Protein AF-A0A235H8X5-F1 (afdb_monomer)

Structure (mmCIF, N/CA/C/O backbone):
data_AF-A0A235H8X5-F1
#
_entry.id   AF-A0A235H8X5-F1
#
loop_
_atom_site.group_PDB
_atom_site.id
_atom_site.type_symbol
_atom_site.label_atom_id
_atom_site.label_alt_id
_atom_site.label_comp_id
_atom_site.label_asym_id
_atom_site.label_entity_id
_atom_site.label_seq_id
_atom_site.pdbx_PDB_ins_code
_atom_site.Cartn_x
_atom_site.Cartn_y
_atom_site.Cartn_z
_atom_site.occupancy
_atom_site.B_iso_or_equiv
_atom_site.auth_seq_id
_atom_site.auth_comp_id
_atom_site.auth_asym_id
_atom_site.auth_atom_id
_atom_site.pdbx_PDB_model_num
ATOM 1 N N . MET A 1 1 ? -19.555 -5.568 -5.909 1.00 49.28 1 MET A N 1
ATOM 2 C CA . MET A 1 1 ? -19.052 -6.383 -4.784 1.00 49.28 1 MET A CA 1
ATOM 3 C C . MET A 1 1 ? -17.546 -6.581 -4.959 1.00 49.28 1 MET A C 1
ATOM 5 O O . MET A 1 1 ? -17.129 -7.603 -5.477 1.00 49.28 1 MET A O 1
ATOM 9 N N . ILE A 1 2 ? -16.734 -5.581 -4.585 1.00 50.97 2 ILE A N 1
ATOM 10 C CA . ILE A 1 2 ? -15.253 -5.637 -4.662 1.00 50.97 2 ILE A CA 1
ATOM 11 C C . ILE A 1 2 ? -14.691 -6.747 -3.749 1.00 50.97 2 ILE A C 1
ATOM 13 O O . ILE A 1 2 ? -13.658 -7.334 -4.041 1.00 50.97 2 ILE A O 1
ATOM 17 N N . LEU A 1 3 ? -15.431 -7.095 -2.690 1.00 52.38 3 LEU A N 1
ATOM 18 C CA . LEU A 1 3 ? -15.059 -8.104 -1.694 1.00 52.38 3 LEU A CA 1
ATOM 19 C C . LEU A 1 3 ? -15.077 -9.550 -2.214 1.00 52.38 3 LEU A C 1
ATOM 21 O O . LEU A 1 3 ? -14.464 -10.411 -1.601 1.00 52.38 3 LEU A O 1
ATOM 25 N N . ALA A 1 4 ? -15.764 -9.843 -3.323 1.00 52.06 4 ALA A N 1
ATOM 26 C CA . ALA A 1 4 ? -15.915 -11.229 -3.761 1.00 52.06 4 ALA A CA 1
ATOM 27 C C . ALA A 1 4 ? -14.756 -11.742 -4.616 1.00 52.06 4 ALA A C 1
ATOM 29 O O . ALA A 1 4 ? -14.588 -12.954 -4.710 1.00 52.06 4 ALA A O 1
ATOM 30 N N . ARG A 1 5 ? -14.002 -10.852 -5.282 1.00 57.94 5 ARG A N 1
ATOM 31 C CA . ARG A 1 5 ? -12.990 -11.249 -6.277 1.00 57.94 5 ARG A CA 1
ATOM 32 C C . ARG A 1 5 ? -11.821 -10.256 -6.376 1.00 57.94 5 ARG A C 1
ATOM 34 O O . ARG A 1 5 ? -11.680 -9.576 -7.390 1.00 57.94 5 ARG A O 1
ATOM 41 N N . PRO A 1 6 ? -10.964 -10.159 -5.346 1.00 55.34 6 PRO A N 1
ATOM 42 C CA . PRO A 1 6 ? -9.791 -9.281 -5.382 1.00 55.34 6 PRO A CA 1
ATOM 43 C C . PRO A 1 6 ? -8.828 -9.620 -6.531 1.00 55.34 6 PRO A C 1
ATOM 45 O O . PRO A 1 6 ? -8.210 -8.728 -7.099 1.00 55.34 6 PRO A O 1
ATOM 48 N N . THR A 1 7 ? -8.742 -10.900 -6.905 1.00 57.53 7 THR A N 1
ATOM 49 C CA . THR A 1 7 ? -7.870 -11.418 -7.970 1.00 57.53 7 THR A CA 1
ATOM 50 C C . THR A 1 7 ? -8.323 -11.060 -9.389 1.00 57.53 7 THR A C 1
ATOM 52 O O . THR A 1 7 ? -7.550 -11.236 -10.323 1.00 57.53 7 THR A O 1
ATOM 55 N N . GLU A 1 8 ? -9.553 -10.566 -9.573 1.00 67.00 8 GLU A N 1
ATOM 56 C CA . GLU A 1 8 ? -10.084 -10.158 -10.886 1.00 67.00 8 GLU A CA 1
ATOM 57 C C . GLU A 1 8 ? -9.913 -8.657 -11.162 1.00 67.00 8 GLU A C 1
ATOM 59 O O . GLU A 1 8 ? -10.281 -8.171 -12.233 1.00 67.00 8 GLU A O 1
ATOM 64 N 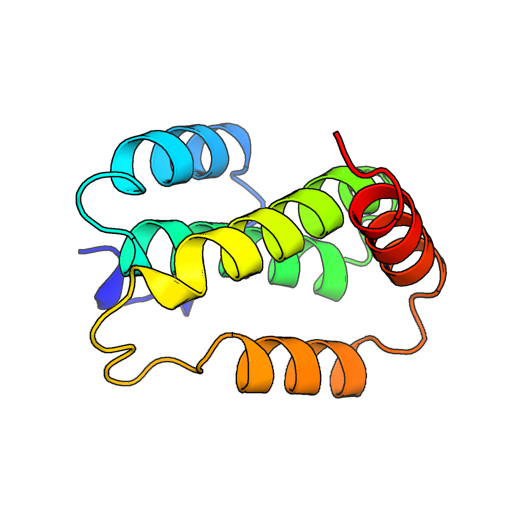N . ILE A 1 9 ? -9.373 -7.900 -10.204 1.00 75.88 9 ILE A N 1
ATOM 65 C CA . ILE A 1 9 ? -9.178 -6.460 -10.349 1.00 75.88 9 ILE A CA 1
ATOM 66 C C . ILE A 1 9 ? -7.826 -6.208 -11.014 1.00 75.88 9 ILE A C 1
ATOM 68 O O . ILE A 1 9 ? -6.778 -6.517 -10.451 1.00 75.88 9 ILE A O 1
ATOM 72 N N . ASP A 1 10 ? -7.845 -5.589 -12.195 1.00 81.38 10 ASP A N 1
ATOM 73 C CA . ASP A 1 10 ? -6.624 -5.121 -12.851 1.00 81.38 10 ASP A CA 1
ATOM 74 C C . ASP A 1 10 ? -6.014 -3.947 -12.068 1.00 81.38 10 ASP A C 1
ATOM 76 O O . ASP A 1 10 ? -6.435 -2.796 -12.208 1.00 81.38 10 ASP A O 1
ATOM 80 N N . GLY A 1 11 ? -4.988 -4.225 -11.259 1.00 78.31 11 GLY A N 1
ATOM 81 C CA . GLY A 1 11 ? -4.252 -3.212 -10.497 1.00 78.31 11 GLY A CA 1
ATOM 82 C C . GLY A 1 11 ? -3.542 -2.164 -11.353 1.00 78.31 11 GLY A C 1
ATOM 83 O O . GLY A 1 11 ? -3.166 -1.105 -10.845 1.00 78.31 11 GLY A O 1
ATOM 84 N N . ASN A 1 12 ? -3.423 -2.393 -12.663 1.00 85.75 12 ASN A N 1
ATOM 85 C CA . ASN A 1 12 ? -2.902 -1.414 -13.601 1.00 85.75 12 ASN A CA 1
ATOM 86 C C . ASN A 1 12 ? -3.918 -0.307 -13.938 1.00 85.75 12 ASN A C 1
ATOM 88 O O . ASN A 1 12 ? -3.504 0.761 -14.401 1.00 85.75 12 ASN A O 1
ATOM 92 N N . ALA A 1 13 ? -5.214 -0.514 -13.668 1.00 87.94 13 ALA A N 1
ATOM 93 C CA . ALA A 1 13 ? -6.307 0.429 -13.922 1.00 87.94 13 ALA A CA 1
ATOM 94 C C . ALA A 1 13 ? -6.359 1.590 -12.901 1.00 87.94 13 ALA A C 1
ATOM 96 O O . ALA A 1 13 ? -7.425 1.985 -12.425 1.00 87.94 13 ALA A O 1
ATOM 97 N N . TYR A 1 14 ? -5.206 2.171 -12.559 1.00 84.12 14 TYR A N 1
ATOM 98 C CA . TYR A 1 14 ? -5.067 3.145 -11.469 1.00 84.12 14 TYR A CA 1
ATOM 99 C C . TYR A 1 14 ? -5.954 4.391 -11.624 1.00 84.12 14 TYR A C 1
ATOM 101 O O . TYR A 1 14 ? -6.423 4.933 -10.628 1.00 84.12 14 TYR A O 1
ATOM 109 N N . TYR A 1 15 ? -6.231 4.821 -12.862 1.00 86.50 15 TYR A N 1
ATOM 110 C CA . TYR A 1 15 ? -7.132 5.943 -13.150 1.00 86.50 15 TYR A CA 1
ATOM 111 C C . TYR A 1 15 ? -8.565 5.710 -12.659 1.00 86.50 15 TYR A C 1
ATOM 113 O O . TYR A 1 15 ? -9.280 6.671 -12.398 1.00 86.50 15 TYR A O 1
ATOM 121 N N . LEU A 1 16 ? -8.980 4.448 -12.535 1.00 90.62 16 LEU A N 1
ATOM 122 C CA . LEU A 1 16 ? -10.272 4.061 -11.982 1.00 90.62 16 LEU A CA 1
ATOM 123 C C . LEU A 1 16 ? -10.161 3.750 -10.486 1.00 90.62 16 LEU A C 1
ATOM 125 O O . LEU A 1 16 ? -11.005 4.169 -9.694 1.00 90.62 16 LEU A O 1
ATOM 129 N N . LEU A 1 17 ? -9.114 3.018 -10.102 1.00 91.31 17 LEU A N 1
ATOM 130 C CA . LEU A 1 17 ? -8.967 2.481 -8.752 1.00 91.31 17 LEU A CA 1
ATOM 131 C C . LEU A 1 17 ? -8.633 3.551 -7.704 1.00 91.31 17 LEU A C 1
ATOM 133 O O . LEU A 1 17 ? -9.186 3.490 -6.608 1.00 91.31 17 LEU A O 1
ATOM 137 N N . ASP A 1 18 ? -7.794 4.544 -8.018 1.00 91.94 18 ASP A N 1
ATOM 138 C CA . ASP A 1 18 ? -7.442 5.615 -7.069 1.00 91.94 18 ASP A CA 1
ATOM 139 C C . ASP A 1 18 ? -8.660 6.499 -6.717 1.00 91.94 18 ASP A C 1
ATOM 141 O O . ASP A 1 18 ? -8.971 6.638 -5.528 1.00 91.94 18 ASP A O 1
ATOM 145 N N . PRO A 1 19 ? -9.450 7.012 -7.687 1.00 94.19 19 PRO A N 1
ATOM 146 C CA . PRO A 1 19 ? -10.691 7.721 -7.368 1.00 94.19 19 PRO A CA 1
ATOM 147 C C . PRO A 1 19 ? -11.709 6.858 -6.615 1.00 94.19 19 PRO A C 1
ATOM 149 O O . PRO A 1 19 ? -12.336 7.338 -5.669 1.00 94.19 19 PRO A O 1
ATOM 152 N N . ALA A 1 20 ? -11.857 5.582 -6.991 1.00 94.75 20 ALA A N 1
ATOM 153 C CA . ALA A 1 20 ? -12.777 4.669 -6.319 1.00 94.75 20 ALA A CA 1
ATOM 154 C C . ALA A 1 20 ? -12.374 4.423 -4.856 1.00 94.75 20 ALA A C 1
ATOM 156 O O . ALA A 1 20 ? -13.225 4.481 -3.969 1.00 94.75 20 ALA A O 1
ATOM 157 N N . ALA A 1 21 ? -11.083 4.210 -4.579 1.00 95.94 21 ALA A N 1
ATOM 158 C CA . ALA A 1 21 ? -10.582 4.029 -3.220 1.00 95.94 21 ALA A CA 1
ATOM 159 C C . ALA A 1 21 ? -10.839 5.267 -2.349 1.00 95.94 21 ALA A C 1
ATOM 161 O O . ALA A 1 21 ? -11.264 5.131 -1.203 1.00 95.94 21 ALA A O 1
ATOM 162 N N . ARG A 1 22 ? -10.641 6.477 -2.886 1.00 95.12 22 ARG A N 1
ATOM 163 C CA . ARG A 1 22 ? -10.957 7.727 -2.171 1.00 95.12 22 ARG A CA 1
ATOM 164 C C . ARG A 1 22 ? -12.447 7.879 -1.888 1.00 95.12 22 ARG A C 1
ATOM 166 O O . ARG A 1 22 ? -12.814 8.251 -0.780 1.00 95.12 22 ARG A O 1
ATOM 173 N N . TRP A 1 23 ? -13.301 7.568 -2.862 1.00 96.19 23 TRP A N 1
ATOM 174 C CA . TRP A 1 23 ? -14.753 7.654 -2.691 1.00 96.19 23 TRP A CA 1
ATOM 175 C C . TRP A 1 23 ? -15.279 6.655 -1.649 1.00 96.19 23 TRP A C 1
ATOM 177 O O . TRP A 1 23 ? -16.189 6.971 -0.885 1.00 96.19 23 TRP A O 1
ATOM 187 N N . LEU A 1 24 ? -14.689 5.458 -1.592 1.00 95.31 24 LEU A N 1
ATOM 188 C CA . LEU A 1 24 ? -15.095 4.406 -0.663 1.00 95.31 24 LEU A CA 1
ATOM 189 C C . LEU A 1 24 ? -14.613 4.638 0.771 1.00 95.31 24 LEU A C 1
ATOM 191 O O . LEU A 1 24 ? -15.309 4.220 1.689 1.00 95.31 24 LEU A O 1
ATOM 195 N N . GLU A 1 25 ? -13.462 5.279 0.985 1.00 95.12 25 GLU A N 1
ATOM 196 C CA . GLU A 1 25 ? -12.768 5.306 2.283 1.00 95.12 25 GLU A CA 1
ATOM 197 C C . GLU A 1 25 ? -13.654 5.722 3.464 1.00 95.12 25 GLU A C 1
ATOM 199 O O . GLU A 1 25 ? -13.643 5.056 4.496 1.00 95.12 25 GLU A O 1
ATOM 204 N N . GLY A 1 26 ? -14.473 6.765 3.296 1.00 93.12 26 GLY A N 1
ATOM 205 C CA . GLY A 1 26 ? -15.300 7.297 4.383 1.00 93.12 26 GLY A CA 1
ATOM 206 C C . GLY A 1 26 ? -16.456 6.390 4.823 1.00 93.12 26 GLY A C 1
ATOM 207 O O . GLY A 1 26 ? -16.940 6.531 5.942 1.00 93.12 26 GLY A O 1
ATOM 208 N N . ARG A 1 27 ? -16.920 5.469 3.966 1.00 95.25 27 ARG A N 1
ATOM 209 C CA . ARG A 1 27 ? -18.081 4.596 4.255 1.00 95.25 27 ARG A CA 1
ATOM 210 C C . ARG A 1 27 ? -17.747 3.107 4.243 1.00 95.25 27 ARG A C 1
ATOM 212 O O . ARG A 1 27 ? -18.420 2.319 4.897 1.00 95.25 27 ARG A O 1
ATOM 219 N N . TYR A 1 28 ? -16.719 2.730 3.496 1.00 95.94 28 TYR A N 1
ATOM 220 C CA . TYR A 1 28 ? -16.276 1.362 3.266 1.00 95.94 28 TYR A 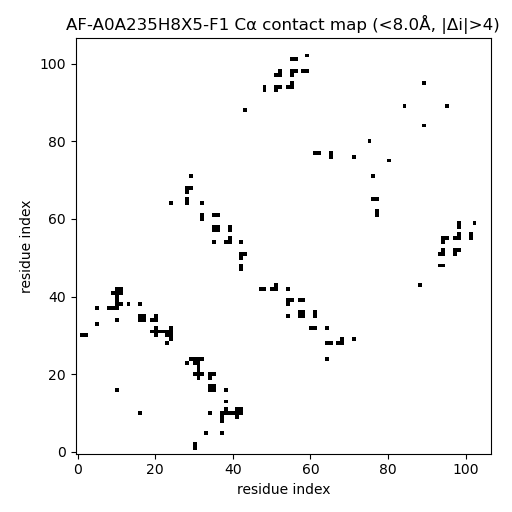CA 1
ATOM 221 C C . TYR A 1 28 ? -14.736 1.295 3.346 1.00 95.94 28 TYR A C 1
ATOM 223 O O . TYR A 1 28 ? -14.074 1.026 2.336 1.00 95.94 28 TYR A O 1
ATOM 231 N N . PRO A 1 29 ? -14.143 1.534 4.533 1.00 96.38 29 PRO A N 1
ATOM 232 C CA . PRO A 1 29 ? -12.690 1.653 4.700 1.00 96.38 29 PRO A CA 1
ATOM 233 C C . PRO A 1 29 ? -11.925 0.375 4.315 1.00 96.38 29 PRO A C 1
ATOM 235 O O . PRO A 1 29 ? -10.844 0.450 3.720 1.00 96.38 29 PRO A O 1
ATOM 238 N N . LEU A 1 30 ? -12.515 -0.805 4.551 1.00 96.12 30 LEU A N 1
ATOM 239 C CA . LEU A 1 30 ? -11.944 -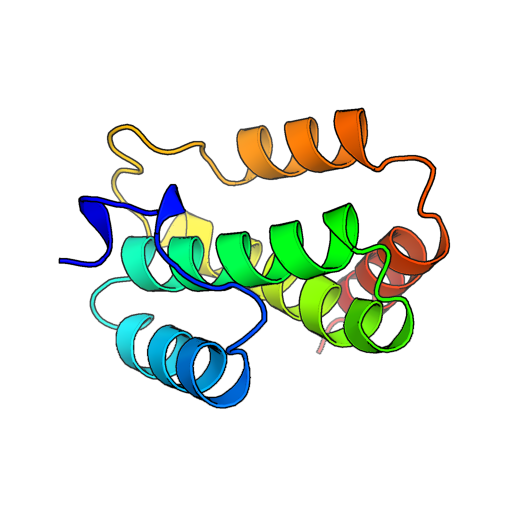2.081 4.110 1.00 96.12 30 LEU A CA 1
ATOM 240 C C . LEU A 1 30 ? -11.899 -2.182 2.577 1.00 96.12 30 LEU A C 1
ATOM 242 O O . LEU A 1 30 ? -10.867 -2.528 2.011 1.00 96.12 30 LEU A O 1
ATOM 246 N N . ALA A 1 31 ? -12.980 -1.812 1.883 1.00 95.06 31 ALA A N 1
ATOM 247 C CA . ALA A 1 31 ? -13.018 -1.857 0.421 1.00 95.06 31 ALA A CA 1
ATOM 248 C C . ALA A 1 31 ? -11.993 -0.895 -0.206 1.00 95.06 31 ALA A C 1
ATOM 250 O O . ALA A 1 31 ? -11.285 -1.273 -1.137 1.00 95.06 31 ALA A O 1
ATOM 251 N N . ALA A 1 32 ? -11.865 0.318 0.339 1.00 96.50 32 ALA A N 1
ATOM 252 C CA . ALA A 1 32 ? -10.849 1.280 -0.085 1.00 96.50 32 ALA A CA 1
ATOM 253 C C . ALA A 1 32 ? -9.421 0.742 0.104 1.00 96.50 32 ALA A C 1
ATOM 255 O O . ALA A 1 32 ? -8.584 0.859 -0.793 1.00 96.50 32 ALA A O 1
ATOM 256 N N . THR A 1 33 ? -9.159 0.103 1.247 1.00 97.31 33 THR A N 1
ATOM 257 C CA . THR A 1 33 ? -7.882 -0.562 1.537 1.00 97.31 33 THR A CA 1
ATOM 258 C C . THR A 1 33 ? -7.569 -1.650 0.515 1.00 97.31 33 THR A C 1
ATOM 260 O O . THR A 1 33 ? -6.465 -1.680 -0.021 1.00 97.31 33 THR A O 1
ATOM 263 N N . LEU A 1 34 ? -8.533 -2.508 0.179 1.00 96.19 34 LEU A N 1
ATOM 264 C CA . LEU A 1 34 ? -8.313 -3.592 -0.782 1.00 96.19 34 LEU A CA 1
ATOM 265 C C . LEU A 1 34 ? -7.986 -3.072 -2.189 1.00 96.19 34 LEU A C 1
ATOM 267 O O . LEU A 1 34 ? -7.053 -3.576 -2.808 1.00 96.19 34 LEU A O 1
ATOM 271 N N . LEU A 1 35 ? -8.659 -2.018 -2.666 1.00 96.25 35 LEU A N 1
ATOM 272 C CA . LEU A 1 35 ? -8.324 -1.405 -3.961 1.00 96.25 35 LEU A CA 1
ATOM 273 C C . LEU A 1 35 ? -6.893 -0.851 -3.989 1.00 96.25 35 LEU A C 1
ATOM 275 O O . LEU A 1 35 ? -6.168 -1.033 -4.968 1.00 96.25 35 LEU A O 1
ATOM 279 N N . ARG A 1 36 ? -6.463 -0.204 -2.900 1.00 97.50 36 ARG A N 1
ATOM 280 C CA . ARG A 1 36 ? -5.086 0.287 -2.758 1.00 97.50 36 ARG A CA 1
ATOM 281 C C . ARG A 1 36 ? -4.074 -0.853 -2.756 1.00 97.50 36 ARG A C 1
ATOM 283 O O . ARG A 1 36 ? -3.052 -0.745 -3.428 1.00 97.50 36 ARG A O 1
ATOM 290 N N . ARG A 1 37 ? -4.361 -1.950 -2.049 1.00 97.56 37 ARG A N 1
ATOM 291 C CA . ARG A 1 37 ? -3.490 -3.136 -2.000 1.00 97.56 37 ARG A CA 1
ATOM 292 C C . ARG A 1 37 ? -3.303 -3.772 -3.373 1.00 97.56 37 ARG A C 1
ATOM 294 O O . ARG A 1 37 ? -2.163 -4.025 -3.739 1.00 97.56 37 ARG A O 1
ATOM 301 N N . VAL A 1 38 ? -4.370 -3.888 -4.163 1.00 95.94 38 VAL A N 1
ATOM 302 C CA . VAL A 1 38 ? -4.289 -4.382 -5.548 1.00 95.94 38 VAL A CA 1
ATOM 303 C C . VAL A 1 38 ? -3.354 -3.510 -6.406 1.00 95.94 38 VAL A C 1
ATOM 305 O O . VAL A 1 38 ? -2.508 -4.032 -7.128 1.00 95.94 38 VAL A O 1
ATOM 308 N N . MET A 1 39 ? -3.433 -2.176 -6.296 1.00 96.75 39 MET A N 1
ATOM 309 C CA . MET A 1 39 ? -2.515 -1.270 -7.015 1.00 96.75 39 MET A CA 1
ATOM 310 C C . MET A 1 39 ? -1.057 -1.373 -6.530 1.00 96.75 39 MET A C 1
ATOM 312 O O . MET A 1 39 ? -0.121 -1.206 -7.320 1.00 96.75 39 MET A O 1
ATOM 316 N N . ILE A 1 40 ? -0.846 -1.613 -5.230 1.00 97.88 40 ILE A N 1
ATOM 317 C CA . ILE A 1 40 ? 0.488 -1.817 -4.647 1.00 97.88 40 ILE A CA 1
ATOM 318 C C . ILE A 1 40 ? 1.101 -3.112 -5.183 1.00 97.88 40 ILE A C 1
ATOM 320 O O . ILE A 1 40 ? 2.244 -3.087 -5.639 1.00 97.88 40 ILE A O 1
ATOM 324 N N . GLU A 1 41 ? 0.349 -4.211 -5.161 1.00 96.69 41 GLU A N 1
ATOM 325 C CA . GLU A 1 41 ? 0.796 -5.524 -5.636 1.00 96.69 41 GLU A CA 1
ATOM 326 C C . GLU A 1 41 ? 1.143 -5.480 -7.129 1.00 96.69 41 GLU A C 1
ATOM 328 O O . GLU A 1 41 ? 2.285 -5.764 -7.478 1.00 96.69 41 GLU A O 1
ATOM 333 N N . ASP A 1 42 ? 0.262 -4.953 -7.992 1.00 95.38 42 ASP A N 1
ATOM 334 C CA . ASP A 1 42 ? 0.553 -4.772 -9.429 1.00 95.38 42 ASP A CA 1
ATOM 335 C C . ASP A 1 42 ? 1.837 -3.955 -9.677 1.00 95.38 42 ASP A C 1
ATOM 337 O O . ASP A 1 42 ? 2.652 -4.262 -10.557 1.00 95.38 42 ASP A O 1
ATOM 341 N N . THR A 1 43 ? 2.049 -2.906 -8.880 1.00 96.81 43 THR A N 1
ATOM 342 C CA . THR A 1 43 ? 3.245 -2.067 -8.990 1.00 96.81 43 THR A CA 1
ATOM 343 C C . THR A 1 43 ? 4.515 -2.829 -8.608 1.00 96.81 43 THR A C 1
ATOM 345 O O . THR A 1 43 ? 5.550 -2.678 -9.272 1.00 96.81 43 THR A O 1
ATOM 348 N N . LEU A 1 44 ? 4.471 -3.616 -7.532 1.00 97.38 44 LEU A N 1
ATOM 349 C CA . LEU A 1 44 ? 5.633 -4.335 -7.020 1.00 97.38 44 LEU A CA 1
ATOM 350 C C . LEU A 1 44 ? 5.928 -5.588 -7.849 1.00 97.38 44 LEU A C 1
ATOM 352 O O . LEU A 1 44 ? 7.084 -5.763 -8.250 1.00 97.38 44 LEU A O 1
ATOM 356 N N . ASP A 1 45 ? 4.924 -6.388 -8.189 1.00 96.62 45 ASP A N 1
ATOM 357 C CA . ASP A 1 45 ? 5.067 -7.577 -9.033 1.00 96.62 45 ASP A CA 1
ATOM 358 C C . ASP A 1 45 ? 5.594 -7.208 -10.420 1.00 96.62 45 ASP A C 1
ATOM 360 O O . ASP A 1 45 ? 6.588 -7.770 -10.881 1.00 96.62 45 ASP A O 1
AT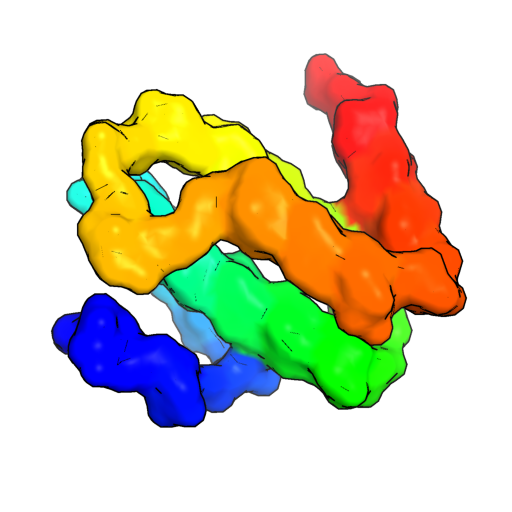OM 364 N N . GLY A 1 46 ? 5.036 -6.159 -11.033 1.00 94.75 46 GLY A N 1
ATOM 365 C CA . GLY A 1 46 ? 5.488 -5.647 -12.327 1.00 94.75 46 GLY A CA 1
ATOM 366 C C . GLY A 1 46 ? 6.788 -4.834 -12.286 1.00 94.75 46 GLY A C 1
ATOM 367 O O . GLY A 1 46 ? 7.201 -4.307 -13.316 1.00 94.75 46 GLY A O 1
ATOM 368 N N . ALA A 1 47 ? 7.412 -4.665 -11.112 1.00 94.56 47 ALA A N 1
ATOM 369 C CA . ALA A 1 47 ? 8.605 -3.834 -10.911 1.00 94.56 47 ALA A CA 1
ATOM 370 C C . ALA A 1 47 ? 8.499 -2.421 -11.534 1.00 94.56 47 ALA A C 1
ATOM 372 O O . ALA A 1 47 ? 9.485 -1.870 -12.032 1.00 94.56 47 ALA A O 1
ATOM 373 N N . LYS A 1 48 ? 7.303 -1.817 -11.485 1.00 95.19 48 LYS A N 1
ATOM 374 C CA . LYS A 1 48 ? 6.967 -0.541 -12.137 1.00 95.19 48 LYS A CA 1
ATOM 375 C C . LYS A 1 48 ? 7.547 0.634 -11.342 1.00 95.19 48 LYS A C 1
ATOM 377 O O . LYS A 1 48 ? 6.832 1.340 -10.634 1.00 95.19 48 LYS A O 1
ATOM 382 N N . SER A 1 49 ? 8.859 0.843 -11.440 1.00 95.44 49 SER A N 1
ATOM 383 C CA . SER A 1 49 ? 9.610 1.809 -10.621 1.00 95.44 49 SER A CA 1
ATOM 384 C C . SER A 1 49 ? 9.069 3.244 -10.684 1.00 95.44 49 SER A C 1
ATOM 386 O O . SER A 1 49 ? 9.050 3.932 -9.663 1.00 95.44 49 SER A O 1
ATOM 388 N N . SER A 1 50 ? 8.540 3.677 -11.835 1.00 95.50 50 SER A N 1
ATOM 389 C CA . SER A 1 50 ? 7.878 4.982 -12.002 1.00 95.50 50 SER A CA 1
ATOM 390 C C . SER A 1 50 ? 6.642 5.163 -11.108 1.00 95.50 50 SER A C 1
ATOM 392 O O . SER A 1 50 ? 6.282 6.292 -10.779 1.00 95.50 50 SER A O 1
ATOM 394 N N . ARG A 1 51 ? 6.017 4.069 -10.653 1.00 95.69 51 ARG A N 1
ATOM 395 C CA . ARG A 1 51 ? 4.838 4.071 -9.773 1.00 95.69 51 ARG A CA 1
ATOM 396 C C . ARG A 1 51 ? 5.161 3.892 -8.292 1.00 95.69 51 ARG A C 1
ATOM 398 O O . ARG A 1 51 ? 4.265 4.049 -7.466 1.00 95.69 51 ARG A O 1
ATOM 405 N N . TYR A 1 52 ? 6.417 3.644 -7.913 1.00 97.25 52 TYR A N 1
ATOM 406 C CA . TYR A 1 52 ? 6.781 3.380 -6.512 1.00 97.25 52 TYR A CA 1
ATOM 407 C C . TYR A 1 52 ? 6.378 4.503 -5.554 1.00 97.25 52 TYR A C 1
ATOM 409 O O . TYR A 1 52 ? 5.931 4.214 -4.450 1.00 97.25 52 TYR A O 1
ATOM 417 N N . LYS A 1 53 ? 6.454 5.775 -5.973 1.00 96.56 53 LYS A N 1
ATOM 418 C CA . LYS A 1 53 ? 5.983 6.904 -5.150 1.00 96.56 53 LYS A CA 1
ATOM 419 C C . LYS A 1 53 ? 4.479 6.821 -4.855 1.00 96.56 53 LYS A C 1
ATOM 421 O O . LYS A 1 53 ? 4.057 7.146 -3.751 1.00 96.56 53 LYS A O 1
ATOM 426 N N . HIS A 1 54 ? 3.674 6.392 -5.827 1.00 95.81 54 HIS A N 1
ATOM 427 C CA . HIS A 1 54 ? 2.228 6.239 -5.656 1.00 95.81 54 HIS A CA 1
ATOM 428 C C . HIS A 1 54 ? 1.896 5.027 -4.786 1.00 95.81 54 HIS A C 1
ATOM 430 O O . HIS A 1 54 ? 1.162 5.175 -3.816 1.00 95.81 54 HIS A O 1
ATOM 436 N N . ALA A 1 55 ? 2.512 3.873 -5.053 1.00 97.69 55 ALA A N 1
ATOM 437 C CA . ALA A 1 55 ? 2.331 2.680 -4.228 1.00 97.69 55 ALA A CA 1
ATOM 438 C C . ALA A 1 55 ? 2.762 2.912 -2.767 1.00 97.69 55 ALA A C 1
ATOM 440 O O . ALA A 1 55 ? 2.073 2.490 -1.84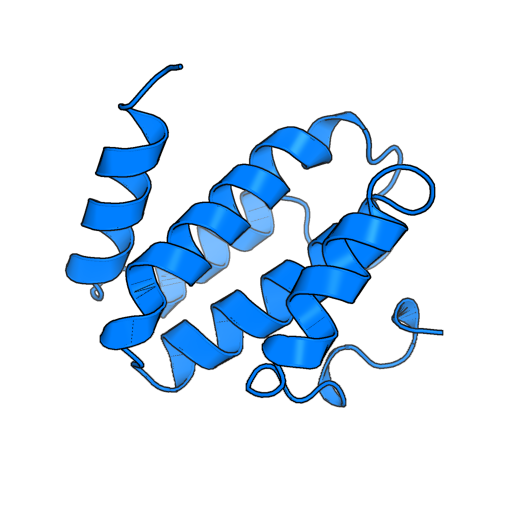4 1.00 97.69 55 ALA A O 1
ATOM 441 N N . ALA A 1 56 ? 3.862 3.638 -2.540 1.00 98.19 56 ALA A N 1
ATOM 442 C CA . ALA A 1 56 ? 4.307 4.006 -1.198 1.00 98.19 56 ALA A CA 1
ATOM 443 C C . ALA A 1 56 ? 3.275 4.881 -0.466 1.00 98.19 56 ALA A C 1
ATOM 445 O O . ALA A 1 56 ? 2.985 4.637 0.703 1.00 98.19 56 ALA A O 1
ATOM 446 N N . ARG A 1 57 ? 2.673 5.859 -1.161 1.00 97.31 57 ARG A N 1
ATOM 447 C CA . ARG A 1 57 ? 1.573 6.667 -0.612 1.00 97.31 57 ARG A CA 1
ATOM 448 C C . ARG A 1 57 ? 0.360 5.804 -0.272 1.00 97.31 57 ARG A C 1
ATOM 450 O O . ARG A 1 57 ? -0.166 5.927 0.825 1.00 97.31 57 ARG A O 1
ATOM 457 N N . HIS A 1 58 ? -0.040 4.901 -1.163 1.00 98.00 58 HIS A N 1
ATOM 458 C CA . HIS A 1 58 ? -1.157 3.993 -0.908 1.00 98.00 58 HIS A CA 1
ATOM 459 C C . HIS A 1 58 ? -0.921 3.095 0.307 1.00 98.00 58 HIS A C 1
ATOM 461 O O . HIS A 1 58 ? -1.862 2.836 1.054 1.00 98.00 58 HIS A O 1
ATOM 467 N N . LEU A 1 59 ? 0.318 2.649 0.546 1.00 98.38 59 LEU A N 1
ATOM 468 C CA . LEU A 1 59 ? 0.640 1.866 1.739 1.00 98.38 59 LEU A CA 1
ATOM 469 C C . LEU A 1 59 ? 0.459 2.695 3.023 1.00 98.38 59 LEU A C 1
ATOM 471 O O . LEU A 1 59 ? -0.079 2.181 4.001 1.00 98.38 59 LEU A O 1
ATOM 475 N N . LEU A 1 60 ? 0.824 3.981 3.004 1.00 97.88 60 LEU A N 1
ATOM 476 C CA . LEU A 1 60 ? 0.583 4.901 4.124 1.00 97.88 60 LEU A CA 1
ATOM 477 C C . LEU A 1 60 ? -0.898 5.237 4.314 1.00 97.88 60 LEU A C 1
ATOM 479 O O . LEU A 1 60 ? -1.366 5.286 5.445 1.00 97.88 60 LEU A O 1
ATOM 483 N N . GLU A 1 61 ? -1.654 5.413 3.232 1.00 97.19 61 GLU A N 1
ATOM 484 C CA . GLU A 1 61 ? -3.111 5.576 3.298 1.00 97.19 61 GLU A CA 1
ATOM 485 C C . GLU A 1 61 ? -3.765 4.332 3.922 1.00 97.19 61 GLU A C 1
ATOM 487 O O . GLU A 1 61 ? -4.626 4.453 4.787 1.00 97.19 61 GLU A O 1
ATOM 492 N N . CYS A 1 62 ? -3.308 3.126 3.561 1.00 97.94 62 CYS A N 1
ATOM 493 C CA . CYS A 1 62 ? -3.773 1.892 4.199 1.00 97.94 62 CYS A CA 1
ATOM 494 C C . CYS A 1 62 ? -3.440 1.852 5.696 1.00 97.94 62 CYS A C 1
ATOM 496 O O . CYS A 1 62 ? -4.249 1.352 6.472 1.00 97.94 62 CYS A O 1
ATOM 498 N N . LEU A 1 63 ? -2.267 2.347 6.106 1.00 97.38 63 LEU A N 1
ATOM 499 C CA . LEU A 1 63 ? -1.893 2.443 7.520 1.00 97.38 63 LEU A CA 1
ATOM 500 C C . LEU A 1 63 ? -2.810 3.419 8.269 1.00 97.38 63 LEU A C 1
ATOM 502 O O . LEU A 1 63 ? -3.298 3.093 9.345 1.00 97.38 63 LEU A O 1
ATOM 506 N N . ALA A 1 64 ? -3.075 4.591 7.689 1.00 96.44 64 ALA A N 1
ATOM 507 C CA . ALA A 1 64 ? -3.920 5.619 8.294 1.00 96.44 64 ALA A CA 1
ATOM 508 C C . ALA A 1 64 ? -5.390 5.184 8.427 1.00 96.44 64 ALA A C 1
ATOM 510 O O . ALA A 1 64 ? -6.056 5.556 9.391 1.00 96.44 64 ALA A O 1
ATOM 511 N N . VAL A 1 65 ? -5.889 4.386 7.479 1.00 96.44 65 VAL A N 1
ATOM 512 C CA . VAL A 1 65 ? -7.264 3.861 7.479 1.00 96.44 65 VAL A CA 1
ATOM 513 C C . VAL A 1 65 ? -7.416 2.628 8.372 1.00 96.44 65 VAL A C 1
ATOM 515 O O . VAL A 1 65 ? -8.507 2.381 8.872 1.00 96.44 65 VAL A O 1
ATOM 518 N N . ALA A 1 66 ? -6.351 1.860 8.622 1.00 96.81 66 ALA A N 1
ATOM 519 C CA . ALA A 1 66 ? -6.436 0.608 9.379 1.00 96.81 66 ALA A CA 1
ATOM 520 C C . AL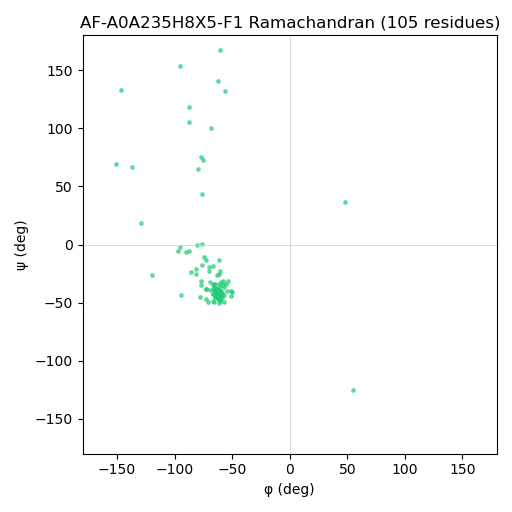A A 1 66 ? -7.178 0.713 10.733 1.00 96.81 66 ALA A C 1
ATOM 522 O O . ALA A 1 66 ? -7.992 -0.170 10.999 1.00 96.81 66 ALA A O 1
ATOM 523 N N . PRO A 1 67 ? -7.004 1.769 11.559 1.00 96.25 67 PRO A N 1
ATOM 524 C CA . PRO A 1 67 ? -7.729 1.907 12.826 1.00 96.25 67 PRO A CA 1
ATOM 525 C C . PRO A 1 67 ? -9.245 2.108 12.688 1.00 96.25 67 PRO A C 1
ATOM 527 O O . PRO A 1 67 ? -9.968 1.922 13.662 1.00 96.25 67 PRO A O 1
ATOM 530 N N . THR A 1 68 ? -9.742 2.516 11.514 1.00 96.19 68 THR A N 1
ATOM 531 C CA . THR A 1 68 ? -11.184 2.705 11.264 1.00 96.19 68 THR A CA 1
ATOM 532 C C . THR A 1 68 ? -11.860 1.434 10.747 1.00 96.19 68 THR A C 1
ATOM 534 O O . THR A 1 68 ? -13.085 1.384 10.624 1.00 96.19 68 THR A O 1
ATOM 537 N N . ILE A 1 69 ? -11.078 0.389 10.459 1.00 96.00 69 ILE A N 1
ATOM 538 C CA . ILE A 1 69 ? -11.571 -0.920 10.038 1.00 96.00 69 ILE A CA 1
ATOM 539 C C . ILE A 1 69 ? -11.845 -1.749 11.294 1.00 96.00 69 ILE A C 1
ATOM 541 O O . ILE A 1 69 ? -10.920 -2.221 11.947 1.00 96.00 69 ILE A O 1
ATOM 545 N N . GLY A 1 70 ? -13.127 -1.917 11.631 1.00 91.50 70 GLY A N 1
ATOM 546 C CA . GLY A 1 70 ? -13.541 -2.695 12.805 1.00 91.50 70 GLY A CA 1
ATOM 547 C C . GLY A 1 70 ? -13.286 -4.200 12.673 1.00 91.50 70 GLY A C 1
ATOM 548 O O . GLY A 1 70 ? -12.989 -4.851 13.668 1.00 91.50 70 GLY A O 1
ATOM 549 N N . ASP A 1 71 ? -13.373 -4.734 11.453 1.00 91.94 71 ASP A N 1
ATOM 550 C CA . ASP A 1 71 ? -13.072 -6.129 11.135 1.00 91.94 71 ASP A CA 1
ATOM 551 C C . ASP A 1 71 ? -12.480 -6.223 9.720 1.00 91.94 71 ASP A C 1
ATOM 553 O O . ASP A 1 71 ? -12.991 -5.604 8.780 1.00 91.94 71 ASP A O 1
ATOM 557 N N . PHE A 1 72 ? -11.382 -6.965 9.582 1.00 91.50 72 PHE A N 1
ATOM 558 C CA . PHE A 1 72 ? -10.758 -7.269 8.293 1.00 91.50 72 PHE A CA 1
ATOM 559 C C . PHE A 1 72 ? -11.361 -8.524 7.636 1.00 91.50 72 PHE A C 1
ATOM 561 O O . PHE A 1 72 ? -11.041 -8.795 6.478 1.00 91.50 72 PHE A O 1
ATOM 568 N N . ASP A 1 73 ? -12.258 -9.241 8.320 1.00 90.88 73 ASP A N 1
ATOM 569 C CA . ASP A 1 73 ? -12.925 -10.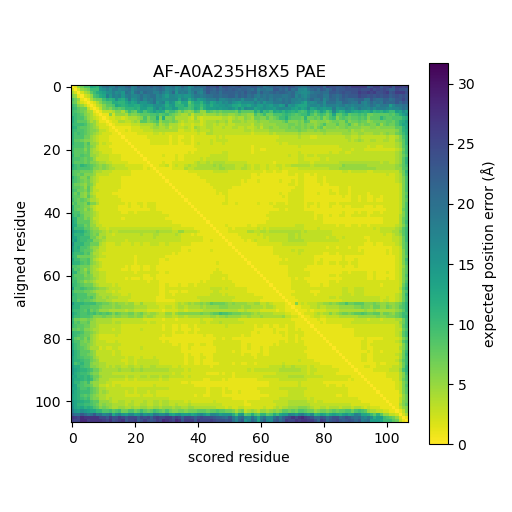456 7.847 1.00 90.88 73 ASP A CA 1
ATOM 570 C C . ASP A 1 73 ? -11.887 -11.508 7.399 1.00 90.88 73 ASP A C 1
ATOM 572 O O . ASP A 1 73 ? -10.964 -11.841 8.143 1.00 90.88 73 ASP A O 1
ATOM 576 N N . LEU A 1 74 ? -11.978 -12.009 6.166 1.00 91.44 74 LEU A N 1
ATOM 577 C CA . LEU A 1 74 ? -11.033 -12.974 5.594 1.00 91.44 74 LEU A CA 1
ATOM 578 C C . LEU A 1 74 ? -9.737 -12.335 5.062 1.00 91.44 74 LEU A C 1
ATOM 580 O O . LEU A 1 74 ? -8.877 -13.038 4.526 1.00 91.44 74 LEU A O 1
ATOM 584 N N . PHE A 1 75 ? -9.597 -11.010 5.148 1.00 94.38 75 PHE A N 1
ATOM 585 C CA . PHE A 1 75 ? -8.460 -10.286 4.592 1.00 94.38 75 PHE A CA 1
ATOM 586 C C . PHE A 1 75 ? -7.365 -10.044 5.632 1.00 94.38 75 PHE A C 1
ATOM 588 O O . PHE A 1 75 ? -7.598 -9.939 6.831 1.00 94.38 75 PHE A O 1
ATOM 595 N N . GLU A 1 76 ? -6.129 -9.908 5.158 1.00 95.25 76 GLU A N 1
ATOM 596 C CA . GLU A 1 76 ? -4.984 -9.638 6.028 1.00 95.25 76 GLU A CA 1
ATOM 597 C C . GLU A 1 76 ? -5.131 -8.286 6.748 1.00 95.25 76 GLU A C 1
ATOM 599 O O . GLU A 1 76 ? -5.492 -7.276 6.131 1.00 95.25 76 GLU A O 1
ATOM 604 N N . THR A 1 77 ? -4.736 -8.215 8.020 1.00 96.88 77 THR A N 1
ATOM 605 C CA . THR A 1 77 ? -4.544 -6.932 8.717 1.00 96.88 77 THR A CA 1
ATOM 606 C C . THR A 1 77 ? -3.467 -6.089 8.025 1.00 96.88 77 THR A C 1
ATOM 608 O O . THR A 1 77 ? -2.728 -6.571 7.160 1.00 96.88 77 THR A O 1
ATOM 611 N N . HIS A 1 78 ? -3.362 -4.802 8.370 1.00 97.25 78 HIS A N 1
ATOM 612 C CA . HIS A 1 78 ? -2.307 -3.950 7.811 1.00 97.25 78 HIS A CA 1
ATOM 613 C C . HIS A 1 78 ? -0.898 -4.502 8.088 1.00 97.25 78 HIS A C 1
ATOM 615 O O . HIS A 1 78 ? -0.070 -4.552 7.177 1.00 97.25 78 HIS A O 1
ATOM 621 N N . ASP A 1 79 ? -0.645 -4.966 9.311 1.00 96.81 79 ASP A N 1
ATOM 622 C CA . ASP A 1 79 ? 0.665 -5.490 9.703 1.00 96.81 79 ASP A CA 1
ATOM 623 C C . ASP A 1 79 ? 1.008 -6.784 8.961 1.00 96.81 79 ASP A C 1
ATOM 625 O O . ASP A 1 79 ? 2.122 -6.923 8.452 1.00 96.81 79 ASP A O 1
ATOM 629 N N . ALA A 1 80 ? 0.039 -7.697 8.823 1.00 97.94 80 ALA A N 1
ATOM 630 C CA . ALA A 1 80 ? 0.215 -8.936 8.069 1.00 97.94 80 ALA A CA 1
ATOM 631 C C . ALA A 1 80 ? 0.513 -8.659 6.585 1.00 97.94 80 ALA A C 1
ATOM 633 O O . ALA A 1 80 ? 1.470 -9.206 6.031 1.00 97.94 80 ALA A O 1
ATOM 634 N N . PHE A 1 81 ? -0.234 -7.739 5.967 1.00 98.19 81 PHE A N 1
ATOM 635 C CA . PHE A 1 81 ? -0.004 -7.316 4.585 1.00 98.19 81 PHE A CA 1
ATOM 636 C C . PHE A 1 81 ? 1.396 -6.709 4.396 1.00 98.19 81 PHE A C 1
ATOM 638 O O . PHE A 1 81 ? 2.137 -7.095 3.490 1.00 98.19 81 PHE A O 1
ATOM 645 N N . THR A 1 82 ? 1.809 -5.795 5.279 1.00 98.00 82 THR A N 1
ATOM 646 C CA . THR A 1 82 ? 3.132 -5.153 5.206 1.00 98.00 82 THR A CA 1
ATOM 647 C C . THR A 1 82 ? 4.269 -6.153 5.433 1.00 98.00 82 THR A C 1
ATOM 649 O O . THR A 1 82 ? 5.296 -6.083 4.748 1.00 98.00 82 THR A O 1
ATOM 652 N N . ALA A 1 83 ? 4.095 -7.112 6.348 1.00 98.25 83 ALA A N 1
ATOM 653 C CA . AL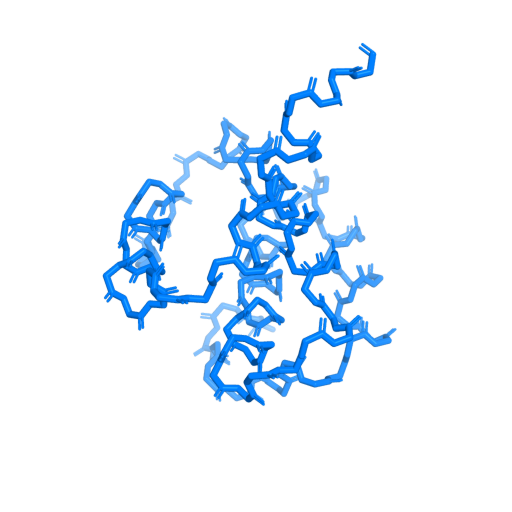A A 1 83 ? 5.055 -8.190 6.572 1.00 98.25 83 ALA A CA 1
ATOM 654 C C . ALA A 1 83 ? 5.220 -9.065 5.319 1.00 98.25 83 ALA A C 1
ATOM 656 O O . ALA A 1 83 ? 6.353 -9.306 4.889 1.00 98.25 83 ALA A O 1
ATOM 657 N N . ARG A 1 84 ? 4.113 -9.460 4.675 1.00 98.19 84 ARG A N 1
ATOM 658 C CA . ARG A 1 84 ? 4.135 -10.216 3.413 1.00 98.19 84 ARG A CA 1
ATOM 659 C C . ARG A 1 84 ? 4.807 -9.432 2.287 1.00 98.19 84 ARG A C 1
ATOM 661 O O . ARG A 1 84 ? 5.673 -9.979 1.603 1.00 98.19 84 ARG A O 1
ATOM 668 N N . LEU A 1 85 ? 4.492 -8.143 2.133 1.00 98.06 85 LEU A N 1
ATOM 669 C CA . LEU A 1 85 ? 5.159 -7.283 1.150 1.00 98.06 85 LEU A CA 1
ATOM 670 C C . LEU A 1 85 ? 6.669 -7.201 1.390 1.00 98.06 85 LEU A C 1
ATOM 672 O O . LEU A 1 85 ? 7.445 -7.254 0.435 1.00 98.06 85 LEU A O 1
ATOM 676 N N . ARG A 1 86 ? 7.121 -7.088 2.645 1.00 97.81 86 ARG A N 1
ATOM 677 C CA . ARG A 1 86 ? 8.559 -7.096 2.955 1.00 97.81 86 ARG A CA 1
ATOM 678 C C . ARG A 1 86 ? 9.217 -8.432 2.647 1.00 97.81 86 ARG A C 1
ATOM 680 O O . ARG A 1 86 ? 10.317 -8.424 2.098 1.00 97.81 86 ARG A O 1
ATOM 687 N N . ALA A 1 87 ? 8.558 -9.548 2.941 1.00 98.19 87 ALA A N 1
ATOM 688 C CA . ALA A 1 87 ? 9.074 -10.871 2.607 1.00 98.19 87 ALA A CA 1
ATOM 689 C C . ALA A 1 87 ? 9.229 -11.055 1.084 1.00 98.19 87 ALA A C 1
ATOM 691 O O . ALA A 1 87 ? 10.289 -11.468 0.619 1.00 98.19 87 ALA A O 1
ATOM 692 N N . ALA A 1 88 ? 8.216 -10.676 0.297 1.00 97.81 88 ALA A N 1
ATOM 693 C CA . ALA A 1 88 ? 8.220 -10.842 -1.159 1.00 97.81 88 ALA A CA 1
ATOM 694 C C . ALA A 1 88 ? 9.090 -9.805 -1.898 1.00 97.81 88 ALA A C 1
ATOM 696 O O . ALA A 1 88 ? 9.721 -10.100 -2.917 1.00 97.81 88 ALA A O 1
ATOM 697 N N . HIS A 1 89 ? 9.143 -8.569 -1.395 1.00 98.12 89 HIS A N 1
ATOM 698 C CA . HIS A 1 89 ? 9.693 -7.420 -2.117 1.00 98.12 89 HIS A CA 1
ATOM 699 C C . HIS A 1 89 ? 10.735 -6.618 -1.328 1.00 98.12 89 HIS A C 1
ATOM 701 O O . HIS A 1 89 ? 11.059 -5.488 -1.701 1.00 98.12 89 HIS A O 1
ATOM 707 N N . GLY A 1 90 ? 11.322 -7.183 -0.270 1.00 96.50 90 GLY A N 1
ATOM 708 C CA . GLY A 1 90 ? 12.319 -6.507 0.572 1.00 96.50 90 GLY A CA 1
ATOM 709 C C . GLY A 1 90 ? 13.514 -5.934 -0.202 1.00 96.50 90 GLY A C 1
ATOM 710 O O . GLY A 1 90 ? 14.020 -4.868 0.132 1.00 96.50 90 GLY A O 1
ATOM 711 N N . ARG A 1 91 ? 13.911 -6.575 -1.312 1.00 97.56 91 ARG A N 1
ATOM 712 C CA . ARG A 1 91 ? 15.024 -6.122 -2.172 1.00 97.56 91 ARG A CA 1
ATOM 713 C C . ARG A 1 91 ? 14.702 -4.900 -3.041 1.00 97.56 91 ARG A C 1
ATOM 715 O O . ARG A 1 91 ? 15.610 -4.326 -3.637 1.00 97.56 91 ARG A O 1
ATOM 722 N N . LYS A 1 92 ? 13.439 -4.468 -3.136 1.00 97.25 92 LYS A N 1
ATOM 723 C CA . LYS A 1 92 ? 13.039 -3.273 -3.900 1.00 97.25 92 LYS A CA 1
ATOM 724 C C . LYS A 1 92 ? 13.322 -2.006 -3.088 1.00 97.25 92 LYS A C 1
ATOM 726 O O . LYS A 1 92 ? 12.403 -1.279 -2.721 1.00 97.25 92 LYS A O 1
ATOM 731 N N . ALA A 1 93 ? 14.601 -1.736 -2.818 1.00 96.81 93 ALA A N 1
ATOM 732 C CA . ALA A 1 93 ? 15.048 -0.619 -1.983 1.00 96.81 93 ALA A CA 1
ATOM 733 C C . ALA A 1 93 ? 14.436 0.722 -2.418 1.00 96.81 93 ALA A C 1
ATOM 735 O O . ALA A 1 93 ? 13.960 1.471 -1.578 1.00 96.81 93 ALA A O 1
ATOM 736 N N . GLY A 1 94 ? 14.327 0.973 -3.729 1.00 96.94 94 GLY A N 1
ATOM 737 C CA . GLY A 1 94 ? 13.694 2.187 -4.248 1.00 96.94 94 GLY A CA 1
ATOM 738 C C . GLY A 1 94 ? 12.243 2.384 -3.793 1.00 96.94 94 GLY A C 1
ATOM 739 O O . GLY A 1 94 ? 11.849 3.515 -3.543 1.00 96.94 94 GLY A O 1
ATOM 740 N N . PHE A 1 95 ? 11.452 1.319 -3.636 1.00 98.25 95 PHE A N 1
ATOM 741 C CA . PHE A 1 95 ? 10.098 1.424 -3.082 1.00 98.25 95 PHE A CA 1
ATOM 742 C C . PHE A 1 95 ? 10.139 1.748 -1.584 1.00 98.25 95 PHE A C 1
ATOM 744 O O . PHE A 1 95 ? 9.505 2.706 -1.143 1.00 98.25 95 PHE A O 1
ATOM 751 N N . TRP A 1 96 ? 10.936 1.001 -0.814 1.00 98.12 96 TRP A N 1
ATOM 752 C CA . TRP A 1 96 ? 11.037 1.179 0.637 1.00 98.12 96 TRP A CA 1
ATOM 753 C C . TRP A 1 96 ? 11.628 2.535 1.034 1.00 98.12 96 TRP A C 1
ATOM 755 O O . TRP A 1 96 ? 11.176 3.122 2.013 1.00 98.12 96 TRP A O 1
ATOM 765 N N . SER A 1 97 ? 12.562 3.079 0.249 1.00 97.62 97 SER A N 1
ATOM 766 C CA . SER A 1 97 ? 13.071 4.439 0.429 1.00 97.62 97 SER A CA 1
ATOM 767 C C . SER A 1 97 ? 11.974 5.483 0.232 1.00 97.62 97 SER A C 1
ATOM 769 O O . SER A 1 97 ? 11.869 6.385 1.052 1.00 97.62 97 SER A O 1
ATOM 771 N N . ARG A 1 98 ? 11.113 5.347 -0.790 1.00 97.62 98 ARG A N 1
ATOM 772 C CA . ARG A 1 98 ? 9.964 6.256 -0.974 1.00 97.62 98 ARG A CA 1
ATOM 773 C C . ARG A 1 98 ? 8.960 6.136 0.164 1.00 97.62 98 ARG A C 1
ATOM 775 O O . ARG A 1 98 ? 8.448 7.147 0.620 1.00 97.62 98 ARG A O 1
ATOM 782 N N . TYR A 1 99 ? 8.692 4.920 0.634 1.00 97.31 99 TYR A N 1
ATOM 783 C CA . TYR A 1 99 ? 7.824 4.712 1.791 1.00 97.31 99 TYR A CA 1
ATOM 784 C C . TYR A 1 99 ? 8.380 5.401 3.043 1.00 97.31 99 TYR A C 1
ATOM 786 O O . TYR A 1 99 ? 7.658 6.159 3.679 1.00 97.31 99 TYR A O 1
ATOM 794 N N . ALA A 1 100 ? 9.666 5.213 3.350 1.00 95.94 100 ALA A N 1
ATOM 795 C CA . ALA A 1 100 ? 10.319 5.859 4.487 1.00 95.94 100 ALA A CA 1
ATOM 796 C C . ALA A 1 100 ? 10.377 7.393 4.351 1.00 95.94 100 ALA A C 1
ATOM 798 O O . ALA A 1 100 ? 10.112 8.095 5.322 1.00 95.94 100 ALA A O 1
ATOM 799 N N . GLU A 1 101 ? 10.668 7.912 3.152 1.00 95.75 101 GLU A N 1
ATOM 800 C CA . GLU A 1 101 ? 10.680 9.350 2.840 1.00 95.75 101 GLU A CA 1
ATOM 801 C C . GLU A 1 101 ? 9.320 9.992 3.140 1.00 95.75 101 GLU A C 1
ATOM 803 O O . GLU A 1 101 ? 9.250 10.999 3.843 1.00 95.75 101 GLU A O 1
ATOM 808 N N . ILE A 1 102 ? 8.230 9.388 2.655 1.00 94.31 102 ILE A N 1
ATOM 809 C CA . ILE A 1 102 ? 6.877 9.916 2.863 1.00 94.31 102 ILE A CA 1
ATOM 810 C C . ILE A 1 102 ? 6.434 9.710 4.321 1.00 94.31 102 ILE A C 1
ATOM 812 O O . ILE A 1 102 ? 5.830 10.608 4.892 1.00 94.31 102 ILE A O 1
ATOM 816 N N . ALA A 1 103 ? 6.767 8.578 4.952 1.00 91.06 103 ALA A N 1
ATOM 817 C CA . ALA A 1 103 ? 6.420 8.309 6.351 1.00 91.06 103 ALA A CA 1
ATOM 818 C C . ALA A 1 103 ? 7.124 9.262 7.333 1.00 91.06 103 ALA A C 1
ATOM 820 O O . ALA A 1 103 ? 6.548 9.647 8.348 1.00 91.06 103 ALA A O 1
ATOM 821 N N . GLY A 1 104 ? 8.379 9.620 7.043 1.00 86.44 104 GLY A N 1
ATOM 822 C CA . GLY A 1 104 ? 9.172 10.565 7.831 1.00 86.44 104 GLY A CA 1
ATOM 823 C C . GLY A 1 104 ? 8.863 12.030 7.520 1.00 86.44 104 GLY A C 1
ATOM 824 O O . GLY A 1 104 ? 9.109 12.895 8.359 1.00 86.44 104 GLY A O 1
ATOM 825 N N . SER A 1 105 ? 8.281 12.308 6.351 1.00 73.75 105 SER A N 1
ATOM 826 C CA . SER A 1 105 ? 7.698 13.608 6.014 1.00 73.75 105 SER A CA 1
ATOM 827 C C . SER A 1 105 ? 6.367 13.751 6.746 1.00 73.75 105 SER A C 1
ATOM 829 O O . SER A 1 105 ? 5.292 13.621 6.166 1.00 73.75 105 SER A O 1
ATOM 831 N N . LYS A 1 106 ? 6.442 13.954 8.062 1.00 46.53 106 LYS A N 1
ATOM 832 C CA . LYS A 1 106 ? 5.281 14.326 8.868 1.00 46.53 106 LYS A CA 1
ATOM 833 C C . LYS A 1 106 ? 4.681 15.610 8.261 1.00 46.53 106 LYS A C 1
ATOM 835 O O . LYS A 1 106 ? 5.466 16.513 7.964 1.00 46.53 106 LYS A O 1
ATOM 840 N N . PRO A 1 107 ? 3.361 15.700 8.026 1.00 51.41 107 PRO A N 1
ATOM 841 C CA . PRO A 1 107 ? 2.735 16.991 7.758 1.00 51.41 107 PRO A CA 1
ATOM 8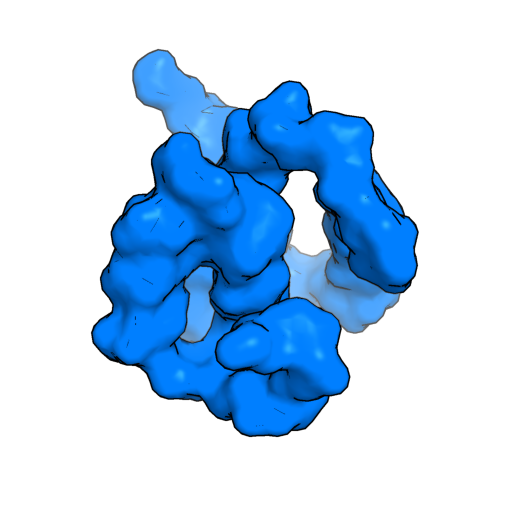42 C C . PRO A 1 107 ? 2.897 17.938 8.954 1.00 51.41 107 PRO A C 1
ATOM 844 O O . PRO A 1 107 ? 2.990 17.440 10.105 1.00 51.41 107 PRO A O 1
#

Foldseek 3Di:
DCVPCLPPDQLVVCVPLVVVLVVCCVPPVLSSLSSLLSVLCNCQVVVVLVCLLVNLVSLVSSVVSQVVDPDNDPHDRSVRSVVVCCVVRVVVVSSVVSNCVVVVPDD

Sequence (107 aa):
MILARPTEIDGNAYYLLDPAARWLEGRYPLAATLLRRVMIEDTLDGAKSSRYKHAARHLLECLAVAPTIGDFDLFETHDAFTARLRAAHGRKAGFWSRYAEIAGSKP

Nearest PDB structures (foldseek):
  2xe0-assembly3_B  TM=2.890E-01  e=6.847E+00  Chlamydomonas reinhardtii
  3mxa-assembly1_A  TM=2.579E-01  e=4.348E+00  Chlamydomonas reinhardtii
  1t9j-assembly1_B  TM=2.976E-01  e=8.811E+00  Chlamydomonas reinhardtii
  3mxb-assembly2_S  TM=2.974E-01  e=7.966E+00  Chlamydomonas reinhardtii

Secondary structure (DSSP, 8-state):
-GGG-GGGS-TT-HHHHHHHHHHHHTT-HHHHHHHHHHHHHHHHHTT-GGGHHHHHHHHHHHHHHGGG-S--TTSPPHHHHHHHHHHHHTT-HHHHHHHHHHHHS--

Organism: Azospirillum brasilense (NCBI:txid192)

InterPro domains:
  IPR049245 Family of unknown function DUF6880 [PF21810] (1-98)

Solvent-accessible surface area (backbone atoms only — not comparable to full-atom values): 6106 Å² total; per-residue (Å²): 121,75,87,80,48,69,89,76,55,68,30,83,48,46,88,57,41,54,59,49,21,62,70,29,39,88,84,36,43,58,61,17,36,52,45,39,47,41,33,31,49,45,35,59,77,66,61,39,69,92,45,26,64,56,35,26,48,39,53,50,51,37,58,71,45,45,84,75,42,89,68,60,78,97,47,73,51,67,67,56,46,52,50,50,48,44,72,79,44,58,84,47,52,73,37,54,50,40,31,50,53,54,67,69,54,67,130

Radius of gyration: 13.04 Å; Cα contacts (8 Å, |Δi|>4): 96; chains: 1; bounding box: 34×30×27 Å

Mean predicted aligned error: 4.5 Å

pLDDT: mean 90.99, std 12.78, range [46.53, 98.38]